Protein AF-A0A838G8C3-F1 (afdb_monomer_lite)

pLDDT: mean 80.47, std 13.61, range [34.75, 97.44]

Foldseek 3Di:
DKAALQDFDPAADDDDPDPQFDWDDDPPDTHTDDDPPDDGDGDQPLPDDDDDDDDPVVCVPPPDLCVLVPDPVSVVVNLVVVCVVCVVVVNNVVPPRMDDFDDPPPDDRVCCCNVPVSVPPDPPSHDDPVVVVPD

Radius of gyration: 17.37 Å; chains: 1; bounding box: 41×40×46 Å

Structure (mmCIF, N/CA/C/O backbone):
data_AF-A0A838G8C3-F1
#
_entry.id   AF-A0A838G8C3-F1
#
loop_
_atom_site.group_PDB
_atom_site.id
_atom_site.type_symbol
_atom_site.label_atom_id
_atom_site.label_alt_id
_atom_site.label_comp_id
_atom_site.label_asym_id
_atom_site.label_entity_id
_atom_site.label_seq_id
_atom_site.pdbx_PDB_ins_code
_atom_site.Cartn_x
_atom_site.Cartn_y
_atom_site.Cartn_z
_atom_site.occupancy
_atom_site.B_iso_or_equiv
_atom_site.auth_seq_id
_atom_site.auth_comp_id
_atom_site.auth_asym_id
_atom_site.auth_atom_id
_atom_site.pdbx_PDB_model_num
ATOM 1 N N . ALA A 1 1 ? -3.137 -1.177 12.986 1.00 92.06 1 ALA A N 1
ATOM 2 C CA . ALA A 1 1 ? -2.190 -1.181 11.851 1.00 92.06 1 ALA A CA 1
ATOM 3 C C . ALA A 1 1 ? -2.325 0.130 11.094 1.00 92.06 1 ALA A C 1
ATOM 5 O O . ALA A 1 1 ? -3.296 0.848 11.321 1.00 92.06 1 ALA A O 1
ATOM 6 N N . HIS A 1 2 ? -1.396 0.421 10.190 1.00 93.50 2 HIS A N 1
ATOM 7 C CA . HIS A 1 2 ? -1.437 1.617 9.354 1.00 93.50 2 HIS A CA 1
ATOM 8 C C . HIS A 1 2 ? -1.410 1.201 7.889 1.00 93.50 2 HIS A C 1
ATOM 10 O O . HIS A 1 2 ? -0.613 0.350 7.503 1.00 93.50 2 HIS A O 1
ATOM 16 N N . LEU A 1 3 ? -2.323 1.763 7.104 1.00 92.31 3 LEU A N 1
ATOM 17 C CA . LEU A 1 3 ? -2.463 1.523 5.676 1.00 92.31 3 LEU A CA 1
ATOM 18 C C . LEU A 1 3 ? -1.966 2.758 4.927 1.00 92.31 3 LEU A C 1
ATOM 20 O O . LEU A 1 3 ? -2.509 3.846 5.119 1.00 92.31 3 LEU A O 1
ATOM 24 N N . ASP A 1 4 ? -0.949 2.581 4.088 1.00 91.00 4 ASP A N 1
ATOM 25 C CA . ASP A 1 4 ? -0.444 3.628 3.203 1.00 91.00 4 ASP A CA 1
ATOM 26 C C . ASP A 1 4 ? -1.120 3.536 1.831 1.00 91.00 4 ASP A C 1
ATOM 28 O O . ASP A 1 4 ? -1.004 2.521 1.145 1.00 91.00 4 ASP A O 1
ATOM 32 N N . LEU A 1 5 ? -1.821 4.599 1.433 1.00 89.31 5 LEU A N 1
ATOM 33 C CA . LEU A 1 5 ? -2.420 4.752 0.102 1.00 89.31 5 LEU A CA 1
ATOM 34 C C . LEU A 1 5 ? -1.644 5.736 -0.790 1.00 89.31 5 LEU A C 1
ATOM 36 O O . LEU A 1 5 ? -2.062 6.013 -1.911 1.00 89.31 5 LEU A O 1
ATOM 40 N N . GLY A 1 6 ? -0.514 6.261 -0.311 1.00 84.31 6 GLY A N 1
ATOM 41 C CA . GLY A 1 6 ? 0.353 7.196 -1.032 1.00 84.31 6 GLY A CA 1
ATOM 42 C C . GLY A 1 6 ? 1.298 6.535 -2.041 1.00 84.31 6 GLY A C 1
ATOM 43 O O . GLY A 1 6 ? 2.015 7.235 -2.759 1.00 84.31 6 GLY A O 1
ATOM 44 N N . LEU A 1 7 ? 1.316 5.200 -2.112 1.00 79.25 7 LEU A N 1
ATOM 45 C CA . LEU A 1 7 ? 2.030 4.434 -3.132 1.00 79.25 7 LEU A CA 1
ATOM 46 C C . LEU A 1 7 ? 1.045 3.616 -3.958 1.00 79.25 7 LEU A C 1
ATOM 48 O O . LEU A 1 7 ? 0.259 2.835 -3.427 1.00 79.25 7 LEU A O 1
ATOM 52 N N . HIS A 1 8 ? 1.144 3.748 -5.275 1.00 72.94 8 HIS A N 1
ATOM 53 C CA . HIS A 1 8 ? 0.537 2.809 -6.204 1.00 72.94 8 HIS A CA 1
ATOM 54 C C . HIS A 1 8 ? 1.557 1.724 -6.553 1.00 72.94 8 HIS A C 1
ATOM 56 O O . HIS A 1 8 ? 2.743 2.011 -6.753 1.00 72.94 8 HIS A O 1
ATOM 62 N N . ASN A 1 9 ? 1.106 0.470 -6.637 1.00 67.69 9 ASN A N 1
ATOM 63 C CA . ASN A 1 9 ? 1.964 -0.572 -7.173 1.00 67.69 9 ASN A CA 1
ATOM 64 C C . ASN A 1 9 ? 2.167 -0.322 -8.675 1.00 67.69 9 ASN A C 1
ATOM 66 O O . ASN A 1 9 ? 1.200 -0.181 -9.422 1.00 67.69 9 ASN A O 1
ATOM 70 N N . VAL A 1 10 ? 3.426 -0.241 -9.095 1.00 67.50 10 VAL A N 1
ATOM 71 C CA . VAL A 1 10 ? 3.835 -0.093 -10.502 1.00 67.50 10 VAL A CA 1
ATOM 72 C C . VAL A 1 10 ? 4.278 -1.421 -11.111 1.00 67.50 10 VAL A C 1
ATOM 74 O O . VAL A 1 10 ? 4.669 -1.468 -12.277 1.00 67.50 10 VAL A O 1
ATOM 77 N N . GLU A 1 11 ? 4.281 -2.494 -10.319 1.00 67.12 11 GLU A N 1
ATOM 78 C CA . GLU A 1 11 ? 4.664 -3.810 -10.800 1.00 67.12 11 GLU A CA 1
ATOM 79 C C . GLU A 1 11 ? 3.588 -4.389 -11.711 1.00 67.12 11 GLU A C 1
ATOM 81 O O . GLU A 1 11 ? 2.386 -4.305 -11.448 1.00 67.12 11 GLU A O 1
ATOM 86 N N . HIS A 1 12 ? 4.053 -4.992 -12.801 1.00 71.19 12 HIS A N 1
ATOM 87 C CA . HIS A 1 12 ? 3.187 -5.669 -13.747 1.00 71.19 12 HIS A CA 1
ATOM 88 C C . HIS A 1 12 ? 2.504 -6.849 -13.064 1.00 71.19 12 HIS A C 1
ATOM 90 O O . HIS A 1 12 ? 3.155 -7.669 -12.412 1.00 71.19 12 HIS A O 1
ATOM 96 N N . TYR A 1 13 ? 1.203 -6.983 -13.295 1.00 73.12 13 TYR A N 1
ATOM 97 C CA . TYR A 1 13 ? 0.446 -8.105 -12.773 1.00 73.12 13 TYR A CA 1
ATOM 98 C C . TYR A 1 13 ? 0.203 -9.159 -13.838 1.00 73.12 13 TYR A C 1
ATOM 100 O O . TYR A 1 13 ? -0.435 -8.909 -14.859 1.00 73.12 13 TYR A O 1
ATOM 108 N N . GLY A 1 14 ? 0.665 -10.371 -13.533 1.00 77.25 14 GLY A N 1
ATOM 109 C CA . GLY A 1 14 ? 0.532 -11.518 -14.415 1.00 77.25 14 GLY A CA 1
ATOM 110 C C . GLY A 1 14 ? 1.457 -11.428 -15.628 1.00 77.25 14 GLY A C 1
ATOM 111 O O . GLY A 1 14 ? 1.670 -10.381 -16.235 1.00 77.25 14 GLY A O 1
ATOM 112 N N . HIS A 1 15 ? 2.022 -12.566 -16.000 1.00 82.19 15 HIS A N 1
ATOM 113 C CA . HIS A 1 15 ? 2.766 -12.703 -17.238 1.00 82.19 15 HIS A CA 1
ATOM 114 C C . HIS A 1 15 ? 2.683 -14.140 -17.727 1.00 82.19 15 HIS A C 1
ATOM 116 O O . HIS A 1 15 ? 2.429 -15.064 -16.952 1.00 82.19 15 HIS A O 1
ATOM 122 N N . ALA A 1 16 ? 2.893 -14.336 -19.025 1.00 82.62 16 ALA A N 1
ATOM 123 C CA . ALA A 1 16 ? 2.996 -15.680 -19.558 1.00 82.62 16 ALA A CA 1
ATOM 124 C C . ALA A 1 16 ? 4.285 -16.337 -19.039 1.00 82.62 16 ALA A C 1
ATOM 126 O O . ALA A 1 16 ? 5.339 -15.698 -18.959 1.00 82.62 16 ALA A O 1
ATOM 127 N N . VAL A 1 17 ? 4.211 -17.624 -18.704 1.00 85.06 17 VAL A N 1
ATOM 128 C CA . VAL A 1 17 ? 5.389 -18.434 -18.370 1.00 85.06 17 VAL A CA 1
ATOM 129 C C . VAL A 1 17 ? 6.004 -18.922 -19.684 1.00 85.06 17 VAL A C 1
ATOM 131 O O . VAL A 1 17 ? 5.792 -20.058 -20.102 1.00 85.06 17 VAL A O 1
ATOM 134 N N . LEU A 1 18 ? 6.691 -18.018 -20.386 1.00 86.19 18 LEU A N 1
ATOM 135 C CA . LEU A 1 18 ? 7.335 -18.262 -21.680 1.00 86.19 18 LEU A CA 1
ATOM 136 C C . LEU A 1 18 ? 8.802 -17.801 -21.647 1.00 86.19 18 LEU A C 1
ATOM 138 O O . LEU A 1 18 ? 9.117 -16.891 -20.883 1.00 86.19 18 LEU A O 1
ATOM 142 N N . PRO A 1 19 ? 9.691 -18.363 -22.490 1.00 86.75 19 PRO A N 1
ATOM 143 C CA . PRO A 1 19 ? 11.126 -18.050 -22.468 1.00 86.75 19 PRO A CA 1
ATOM 144 C C . PRO A 1 19 ? 11.477 -16.567 -22.646 1.00 86.75 19 PRO A C 1
ATOM 146 O O . PRO A 1 19 ? 12.488 -16.110 -22.120 1.00 86.75 19 PRO A O 1
ATOM 149 N N . ASP A 1 20 ? 10.640 -15.813 -23.359 1.00 87.06 20 ASP A N 1
ATOM 150 C CA . ASP A 1 20 ? 10.880 -14.390 -23.623 1.00 87.06 20 ASP A CA 1
ATOM 151 C C . ASP A 1 20 ? 10.524 -13.482 -22.427 1.00 87.06 20 ASP A C 1
ATOM 153 O O . ASP A 1 20 ? 10.826 -12.287 -22.445 1.00 87.06 20 ASP A O 1
ATOM 157 N N . TYR A 1 21 ? 9.904 -14.038 -21.379 1.00 88.50 21 TYR A N 1
ATOM 158 C CA . TYR A 1 21 ? 9.645 -13.366 -20.108 1.00 88.50 21 TYR A CA 1
ATOM 159 C C . TYR A 1 21 ? 10.703 -13.814 -19.104 1.00 88.50 21 TYR A C 1
ATOM 161 O O . TYR A 1 21 ? 10.698 -14.955 -18.642 1.00 88.50 21 TYR A O 1
ATOM 169 N N . ALA A 1 22 ? 11.618 -12.914 -18.758 1.00 85.56 22 ALA A N 1
ATOM 170 C CA . ALA A 1 22 ? 12.744 -13.237 -17.890 1.00 85.56 22 ALA A CA 1
ATOM 171 C C . ALA A 1 22 ? 12.848 -12.247 -16.735 1.00 85.56 22 ALA A C 1
ATOM 173 O O . ALA A 1 22 ? 12.780 -11.035 -16.940 1.00 85.56 22 ALA A O 1
ATOM 174 N N . TYR A 1 23 ? 13.075 -12.754 -15.526 1.00 84.75 23 TYR A N 1
ATOM 175 C CA . TYR A 1 23 ? 13.468 -11.905 -14.410 1.00 84.75 23 TYR A CA 1
ATOM 176 C C . TYR A 1 23 ? 14.916 -11.458 -14.593 1.00 84.75 23 TYR A C 1
ATOM 178 O O . TYR A 1 23 ? 15.820 -12.268 -14.798 1.00 84.75 23 TYR A O 1
ATOM 186 N N . VAL A 1 24 ? 15.131 -10.150 -14.525 1.00 83.06 24 VAL A N 1
ATOM 187 C CA . VAL A 1 24 ? 16.448 -9.527 -14.550 1.00 83.06 24 VAL A CA 1
ATOM 188 C C . VAL A 1 24 ? 16.726 -8.903 -13.190 1.00 83.06 24 VAL A C 1
ATOM 190 O O . VAL A 1 24 ? 15.921 -8.141 -12.655 1.00 83.06 24 VAL A O 1
ATOM 193 N N . LYS A 1 25 ? 17.889 -9.219 -12.621 1.00 80.00 25 LYS A N 1
ATOM 194 C CA . LYS A 1 25 ? 18.406 -8.546 -11.428 1.00 80.00 25 LYS A CA 1
ATOM 195 C C . LYS A 1 25 ? 18.959 -7.183 -11.845 1.00 80.00 25 LYS A C 1
ATOM 197 O O . LYS A 1 25 ? 19.931 -7.110 -12.593 1.00 80.00 25 LYS A O 1
ATOM 202 N N . ALA A 1 26 ? 18.344 -6.107 -11.371 1.00 67.62 26 ALA A N 1
ATOM 203 C CA . ALA A 1 26 ? 18.936 -4.775 -11.381 1.00 67.62 26 ALA A CA 1
ATOM 204 C C . ALA A 1 26 ? 19.647 -4.513 -10.043 1.00 67.62 26 ALA A C 1
ATOM 206 O O . ALA A 1 26 ? 19.464 -5.256 -9.081 1.00 67.62 26 ALA A O 1
ATOM 207 N N . PHE A 1 27 ? 20.428 -3.430 -9.965 1.00 64.31 27 PHE A N 1
ATOM 208 C CA . PHE A 1 27 ? 21.202 -3.068 -8.766 1.00 64.31 27 PHE A CA 1
ATOM 209 C C . PHE A 1 27 ? 20.382 -3.002 -7.468 1.00 64.31 27 PHE A C 1
ATOM 211 O O . PHE A 1 27 ? 20.930 -3.225 -6.396 1.00 64.31 27 PHE A O 1
ATOM 218 N N . GLU A 1 28 ? 19.084 -2.702 -7.552 1.00 61.97 28 GLU A N 1
ATOM 219 C CA . GLU A 1 28 ? 18.244 -2.468 -6.373 1.00 61.97 28 GLU A CA 1
ATOM 220 C C . GLU A 1 28 ? 17.069 -3.446 -6.231 1.00 61.97 28 GLU A C 1
ATOM 222 O O . GLU A 1 28 ? 16.510 -3.503 -5.136 1.00 61.97 28 GLU A O 1
ATOM 227 N N . TRP A 1 29 ? 16.691 -4.166 -7.303 1.00 69.06 29 TRP A N 1
ATOM 228 C CA . TRP A 1 29 ? 15.453 -4.960 -7.407 1.00 69.06 29 TRP A CA 1
ATOM 229 C C . TRP A 1 29 ? 15.505 -5.991 -8.545 1.00 69.06 29 TRP A C 1
ATOM 231 O O . TRP A 1 29 ? 16.231 -5.810 -9.525 1.00 69.06 29 TRP A O 1
ATOM 241 N N . GLU A 1 30 ? 14.686 -7.039 -8.455 1.00 77.06 30 GLU A N 1
ATOM 242 C CA . GLU A 1 30 ? 14.330 -7.867 -9.612 1.00 77.06 30 GLU A CA 1
ATOM 243 C C . GLU A 1 30 ? 13.212 -7.215 -10.404 1.00 77.06 30 GLU A C 1
ATOM 245 O O . GLU A 1 30 ? 12.231 -6.751 -9.836 1.00 77.06 30 GLU A O 1
ATOM 250 N N . PHE A 1 31 ? 13.345 -7.223 -11.723 1.00 76.69 31 PHE A N 1
ATOM 251 C CA . PHE A 1 31 ? 12.285 -6.797 -12.620 1.00 76.69 31 PHE A CA 1
ATOM 252 C C . PHE A 1 31 ? 11.966 -7.914 -13.585 1.00 76.69 31 PHE A C 1
ATOM 254 O O . PHE A 1 31 ? 12.861 -8.576 -14.108 1.00 76.69 31 PHE A O 1
ATOM 261 N N . LEU A 1 32 ? 10.688 -8.083 -13.878 1.00 79.88 32 LEU A N 1
ATOM 262 C CA . LEU A 1 32 ? 10.284 -8.899 -15.000 1.00 79.88 32 LEU A CA 1
ATOM 263 C C . LEU A 1 32 ? 10.512 -8.117 -16.299 1.00 79.88 32 LEU A C 1
ATOM 265 O O . LEU A 1 32 ? 9.946 -7.043 -16.504 1.00 79.88 32 LEU A O 1
ATOM 269 N N . ARG A 1 33 ? 11.347 -8.652 -17.188 1.00 82.75 33 ARG A N 1
ATOM 270 C CA . ARG A 1 33 ? 11.537 -8.128 -18.539 1.00 82.75 33 ARG A CA 1
ATOM 271 C C . ARG A 1 33 ? 10.435 -8.668 -19.443 1.00 82.75 33 ARG A C 1
ATOM 273 O O . ARG A 1 33 ? 10.314 -9.878 -19.619 1.00 82.75 33 ARG A O 1
ATOM 280 N N . PHE A 1 34 ? 9.691 -7.753 -20.055 1.00 85.31 34 PHE A N 1
ATOM 281 C CA . PHE A 1 34 ? 8.676 -8.070 -21.053 1.00 85.31 34 PHE A CA 1
ATOM 282 C C . PHE A 1 34 ? 9.269 -8.053 -22.471 1.00 85.31 34 PHE A C 1
ATOM 284 O O . PHE A 1 34 ? 10.151 -7.230 -22.756 1.00 85.31 34 PHE A O 1
ATOM 291 N N . PRO A 1 35 ? 8.777 -8.914 -23.379 1.00 86.69 35 PRO A N 1
ATOM 292 C CA . PRO A 1 35 ? 9.039 -8.780 -24.805 1.00 86.69 35 PRO A CA 1
ATOM 293 C C . PRO A 1 35 ? 8.550 -7.425 -25.331 1.00 86.69 35 PRO A C 1
ATOM 295 O O . PRO A 1 35 ? 7.590 -6.842 -24.819 1.00 86.69 35 PRO A O 1
ATOM 298 N N . ALA A 1 36 ? 9.194 -6.926 -26.385 1.00 85.50 36 ALA A N 1
ATOM 299 C CA . ALA A 1 36 ? 8.764 -5.689 -27.026 1.00 85.50 36 ALA A CA 1
ATOM 300 C C . ALA A 1 36 ? 7.338 -5.829 -27.590 1.00 85.50 36 ALA A C 1
ATOM 302 O O . ALA A 1 36 ? 6.987 -6.857 -28.163 1.00 85.50 36 ALA A O 1
ATOM 303 N N . GLY A 1 37 ? 6.526 -4.780 -27.444 1.00 85.44 37 GLY A N 1
ATOM 304 C CA . GLY A 1 37 ? 5.154 -4.743 -27.964 1.00 85.44 37 GLY A CA 1
ATOM 305 C C . GLY A 1 37 ? 4.104 -5.424 -27.082 1.00 85.44 37 GLY A C 1
ATOM 306 O O . GLY A 1 37 ? 2.928 -5.406 -27.438 1.00 85.44 37 GLY A O 1
ATOM 307 N N . VAL A 1 38 ? 4.487 -5.985 -25.930 1.00 85.94 38 VAL A N 1
ATOM 308 C CA . VAL A 1 38 ? 3.522 -6.509 -24.955 1.00 85.94 38 VAL A CA 1
ATOM 309 C C . VAL A 1 38 ? 2.944 -5.352 -24.128 1.00 85.94 38 VAL A C 1
ATOM 311 O O . VAL A 1 38 ? 3.715 -4.574 -23.560 1.00 85.94 38 VAL A O 1
ATOM 314 N N . PRO A 1 39 ? 1.609 -5.217 -24.038 1.00 80.25 39 PRO A N 1
ATOM 315 C CA . PRO A 1 39 ? 0.986 -4.204 -23.195 1.00 80.25 39 PRO A CA 1
ATOM 316 C C . PRO A 1 39 ? 1.238 -4.482 -21.708 1.00 80.25 39 PRO A C 1
ATOM 318 O O . PRO A 1 39 ? 1.231 -5.630 -21.263 1.00 80.25 39 PRO A O 1
ATOM 321 N N . ASN A 1 40 ? 1.437 -3.410 -20.940 1.00 76.00 40 ASN A N 1
ATOM 322 C CA . ASN A 1 40 ? 1.461 -3.473 -19.484 1.00 76.00 40 ASN A CA 1
ATOM 323 C C . ASN A 1 40 ? 0.023 -3.428 -18.942 1.00 76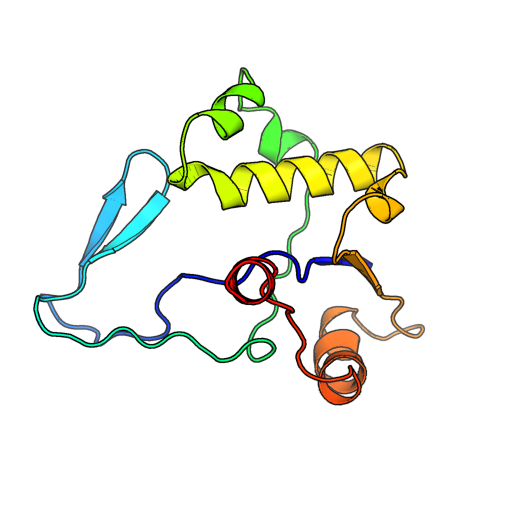.00 40 ASN A C 1
ATOM 325 O O . ASN A 1 40 ? -0.769 -2.587 -19.370 1.00 76.00 40 ASN A O 1
ATOM 329 N N . TYR A 1 41 ? -0.284 -4.303 -17.986 1.00 77.12 41 TYR A N 1
ATOM 330 C CA . TYR A 1 41 ? -1.520 -4.274 -17.218 1.00 77.12 41 TYR A CA 1
ATOM 331 C C . TYR A 1 41 ? -1.195 -4.072 -15.739 1.00 77.12 41 TYR A C 1
ATOM 333 O O . TYR A 1 41 ? -0.599 -4.934 -15.089 1.00 77.12 41 TYR A O 1
ATOM 341 N N . ASN A 1 42 ? -1.647 -2.940 -15.208 1.00 74.50 42 ASN A N 1
ATOM 342 C CA . ASN A 1 42 ? -1.649 -2.681 -13.777 1.00 74.50 42 ASN A CA 1
ATOM 343 C C . ASN A 1 42 ? -3.012 -3.086 -13.213 1.00 74.50 42 ASN A C 1
ATOM 345 O O . ASN A 1 42 ? -4.047 -2.836 -13.839 1.00 74.50 42 ASN A O 1
ATOM 349 N N . LEU A 1 43 ? -3.030 -3.695 -12.027 1.00 76.38 43 LEU A N 1
ATOM 350 C CA . LEU A 1 43 ? -4.296 -3.924 -11.341 1.00 76.38 43 LEU A CA 1
ATOM 351 C C . LEU A 1 43 ? -4.891 -2.592 -10.868 1.00 76.38 43 LEU A C 1
ATOM 353 O O . LEU A 1 43 ? -4.148 -1.707 -10.434 1.00 76.38 43 LEU A O 1
ATOM 357 N N . PRO A 1 44 ? -6.228 -2.453 -10.896 1.00 78.00 44 PRO A N 1
ATOM 358 C CA . PRO A 1 44 ? -6.889 -1.329 -10.256 1.00 78.00 44 PRO A CA 1
ATOM 359 C C . PRO A 1 44 ? -6.507 -1.215 -8.767 1.00 78.00 44 PRO A C 1
ATOM 361 O O . PRO A 1 44 ? -6.333 -2.239 -8.094 1.00 78.00 44 PRO A O 1
ATOM 364 N N .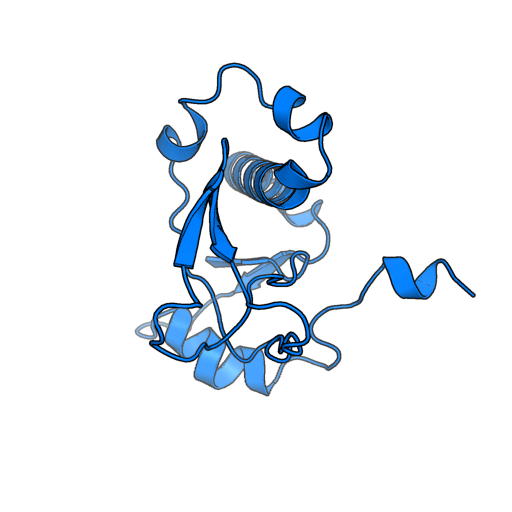 PRO A 1 45 ? -6.432 0.009 -8.212 1.00 79.00 45 PRO A N 1
ATOM 365 C CA . PRO A 1 45 ? -6.217 0.204 -6.783 1.00 79.00 45 PRO A CA 1
ATOM 366 C C . PRO A 1 45 ? -7.251 -0.546 -5.934 1.00 79.00 45 PRO A C 1
ATOM 368 O O . PRO A 1 45 ? -8.443 -0.558 -6.247 1.00 79.00 45 PRO A O 1
ATOM 371 N N . GLY A 1 46 ? -6.796 -1.152 -4.835 1.00 80.12 46 GLY A N 1
ATOM 372 C CA . GLY A 1 46 ? -7.653 -1.888 -3.900 1.00 80.12 46 GLY A CA 1
ATOM 373 C C . GLY A 1 46 ? -7.928 -3.351 -4.265 1.00 80.12 46 GLY A C 1
ATOM 374 O O . GLY A 1 46 ? -8.694 -3.994 -3.555 1.00 80.12 46 GLY A O 1
ATOM 375 N N . VAL A 1 47 ? -7.314 -3.890 -5.328 1.00 81.44 47 VAL A N 1
ATOM 376 C CA . VAL A 1 47 ? -7.388 -5.331 -5.662 1.00 81.44 47 VAL A CA 1
ATOM 377 C C . VAL A 1 47 ? -6.399 -6.169 -4.841 1.00 81.44 47 VAL A C 1
ATOM 379 O O . VAL A 1 47 ? -6.656 -7.338 -4.571 1.00 81.44 47 VAL A O 1
ATOM 382 N N . CYS A 1 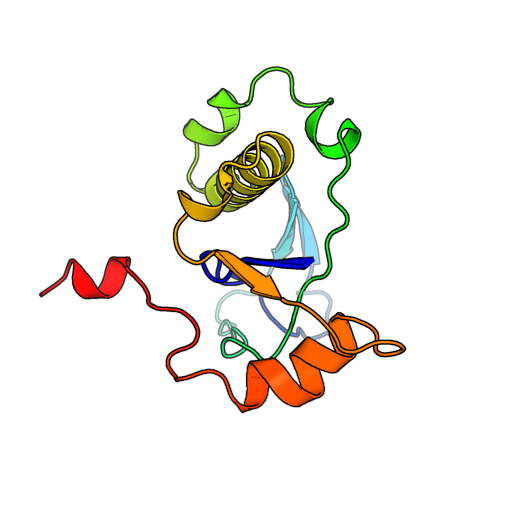48 ? -5.280 -5.578 -4.420 1.00 80.94 48 CYS A N 1
ATOM 383 C CA . CYS A 1 48 ? -4.253 -6.231 -3.614 1.00 80.94 48 CYS A CA 1
ATOM 384 C C . CYS A 1 48 ? -3.861 -5.331 -2.439 1.00 80.94 48 CYS A C 1
ATOM 386 O O . CYS A 1 48 ? -3.801 -4.110 -2.586 1.00 80.94 48 CYS A O 1
ATOM 388 N N . VAL A 1 49 ? -3.564 -5.947 -1.295 1.00 83.88 49 VAL A N 1
ATOM 389 C CA . VAL A 1 49 ? -2.964 -5.288 -0.131 1.00 83.88 49 VAL A CA 1
ATOM 390 C C . VAL A 1 49 ? -1.651 -5.987 0.165 1.00 83.88 49 VAL A C 1
ATOM 392 O O . VAL A 1 49 ? -1.600 -7.214 0.229 1.00 83.88 49 VAL A O 1
ATOM 395 N N . GLU A 1 50 ? -0.594 -5.207 0.336 1.00 85.81 50 GLU A N 1
ATOM 396 C CA . GLU A 1 50 ? 0.696 -5.705 0.791 1.00 85.81 50 GLU A CA 1
ATOM 397 C C . GLU A 1 50 ? 0.772 -5.570 2.311 1.00 85.81 50 GLU A C 1
ATOM 399 O O . GLU A 1 50 ? 0.483 -4.510 2.869 1.00 85.81 50 GLU A O 1
ATOM 404 N N . VAL A 1 51 ? 1.138 -6.656 2.988 1.00 86.75 51 VAL A N 1
ATOM 405 C CA . VAL A 1 51 ? 1.352 -6.653 4.434 1.00 86.75 51 VAL A CA 1
ATOM 406 C C . VAL A 1 51 ? 2.841 -6.628 4.677 1.00 86.75 51 VAL A C 1
ATOM 408 O O . VAL A 1 51 ? 3.553 -7.547 4.277 1.00 86.75 51 VAL A O 1
ATOM 411 N N . LYS A 1 52 ? 3.291 -5.588 5.370 1.00 83.94 52 LYS A N 1
ATOM 412 C CA . LYS A 1 52 ? 4.691 -5.417 5.715 1.00 83.94 52 LYS A CA 1
ATOM 413 C C . LYS A 1 52 ? 4.838 -5.286 7.221 1.00 83.94 52 LYS A C 1
ATOM 415 O O . LYS A 1 52 ? 4.193 -4.441 7.841 1.00 83.94 52 LYS A O 1
ATOM 420 N N . HIS A 1 53 ? 5.666 -6.147 7.799 1.00 80.88 53 HIS A N 1
ATOM 421 C CA . HIS A 1 53 ? 6.149 -5.970 9.159 1.00 80.88 53 HIS A CA 1
ATOM 422 C C . HIS A 1 53 ? 7.476 -5.226 9.061 1.00 80.88 53 HIS A C 1
ATOM 424 O O . HIS A 1 53 ? 8.460 -5.798 8.608 1.00 80.88 53 HIS A O 1
ATOM 430 N N . LEU A 1 54 ? 7.457 -3.939 9.397 1.00 72.12 54 LEU A N 1
ATOM 431 C CA . LEU A 1 54 ? 8.641 -3.090 9.369 1.00 72.12 54 LEU A CA 1
ATOM 432 C C . LEU A 1 54 ? 9.311 -3.158 10.743 1.00 72.12 54 LEU A C 1
ATOM 434 O O . LEU A 1 54 ? 8.755 -2.633 11.709 1.00 72.12 54 LEU A O 1
ATOM 438 N N . ASP A 1 55 ? 10.477 -3.790 10.821 1.00 68.88 55 ASP A N 1
ATOM 439 C CA . ASP A 1 55 ? 11.337 -3.767 12.008 1.00 68.88 55 ASP A CA 1
ATOM 440 C C . ASP A 1 55 ? 12.618 -2.960 11.720 1.00 68.88 55 ASP A C 1
ATOM 442 O O . ASP A 1 55 ? 12.892 -2.579 10.579 1.00 68.88 55 ASP A O 1
ATOM 446 N N . GLU A 1 56 ? 13.378 -2.625 12.762 1.00 58.50 56 GLU A N 1
ATOM 447 C CA . GLU A 1 56 ? 14.536 -1.724 12.675 1.00 58.50 56 GLU A CA 1
ATOM 448 C C . GLU A 1 56 ? 15.661 -2.262 11.769 1.00 58.50 56 GLU A C 1
ATOM 450 O O . GLU A 1 56 ? 16.393 -1.483 11.150 1.00 58.50 56 GLU A O 1
ATOM 455 N N . ASP A 1 57 ? 15.776 -3.584 11.622 1.00 69.62 57 ASP A N 1
ATOM 456 C CA . ASP A 1 57 ? 16.823 -4.226 10.826 1.00 69.62 57 ASP A CA 1
ATOM 457 C C . ASP A 1 57 ? 16.654 -4.039 9.309 1.00 69.62 57 ASP A C 1
ATOM 459 O O . ASP A 1 57 ? 17.651 -3.973 8.584 1.00 69.62 57 ASP A O 1
ATOM 463 N N . GLU A 1 58 ? 15.422 -3.853 8.825 1.00 70.00 58 GLU A N 1
ATOM 464 C CA . GLU A 1 58 ? 15.131 -3.710 7.396 1.00 70.00 58 GLU A CA 1
ATOM 465 C C . GLU A 1 58 ? 15.848 -2.496 6.778 1.00 70.00 58 GLU A C 1
ATOM 467 O O . GLU A 1 58 ? 16.296 -2.530 5.625 1.00 70.00 58 GLU A O 1
ATOM 472 N N . PHE A 1 59 ? 16.026 -1.433 7.567 1.00 69.75 59 PHE A N 1
ATOM 473 C CA . PHE A 1 59 ? 16.754 -0.235 7.152 1.00 69.75 59 PHE A CA 1
ATOM 474 C C . PHE A 1 59 ? 18.176 -0.149 7.718 1.00 69.75 59 PHE A C 1
ATOM 476 O O . PHE A 1 59 ? 18.967 0.650 7.215 1.00 69.75 59 PHE A O 1
ATOM 483 N N . ALA A 1 60 ? 18.543 -0.984 8.695 1.00 69.94 60 ALA A N 1
ATOM 484 C CA . ALA A 1 60 ? 19.848 -0.941 9.363 1.00 69.94 60 ALA A CA 1
ATOM 485 C C . ALA A 1 60 ? 21.041 -1.197 8.422 1.00 69.94 60 ALA A C 1
ATOM 487 O O . ALA A 1 60 ? 22.162 -0.770 8.699 1.00 69.94 60 ALA A O 1
ATOM 488 N N . HIS A 1 61 ? 20.818 -1.866 7.288 1.00 68.75 61 HIS A N 1
ATOM 489 C CA . HIS A 1 61 ? 21.857 -2.118 6.285 1.00 68.75 61 HIS A CA 1
ATOM 490 C C . HIS A 1 61 ? 22.119 -0.937 5.333 1.00 68.75 61 HIS A C 1
ATOM 492 O O . HIS A 1 61 ? 23.060 -0.993 4.539 1.00 68.75 61 HIS A O 1
ATOM 498 N N . TRP A 1 62 ? 21.327 0.137 5.401 1.00 66.38 62 TRP A N 1
ATOM 499 C CA . TRP A 1 62 ? 21.517 1.327 4.573 1.00 66.38 62 TRP A CA 1
ATOM 500 C C . TRP A 1 62 ? 22.366 2.359 5.313 1.00 66.38 62 TRP A C 1
ATOM 502 O O . TRP A 1 62 ? 21.968 2.895 6.340 1.00 66.38 62 TRP A O 1
ATOM 512 N N . THR A 1 63 ? 23.545 2.665 4.769 1.00 60.69 63 THR A N 1
ATOM 513 C CA . THR A 1 63 ? 24.502 3.596 5.392 1.00 60.69 63 THR A CA 1
ATOM 514 C C . THR A 1 63 ? 23.997 5.044 5.434 1.00 60.69 63 THR A C 1
ATOM 516 O O . THR A 1 63 ? 24.404 5.795 6.315 1.00 60.69 63 THR A O 1
ATOM 519 N N . ASP A 1 64 ? 23.124 5.447 4.501 1.00 73.25 64 ASP A N 1
ATOM 520 C CA . ASP A 1 64 ? 22.599 6.815 4.418 1.00 73.25 64 ASP A CA 1
ATOM 521 C C . ASP A 1 64 ? 21.195 6.869 3.766 1.00 73.25 64 ASP A C 1
ATOM 523 O O . ASP A 1 64 ? 21.068 6.631 2.560 1.00 73.25 64 ASP A O 1
ATOM 527 N N . PRO A 1 65 ? 20.131 7.226 4.512 1.00 69.12 65 PRO A N 1
ATOM 528 C CA . PRO A 1 65 ? 18.785 7.423 3.964 1.00 69.12 65 PRO A CA 1
ATOM 529 C C . PRO A 1 65 ? 18.684 8.544 2.919 1.00 69.12 65 PRO A C 1
ATOM 531 O O . PRO A 1 65 ? 17.764 8.537 2.094 1.00 69.12 65 PRO A O 1
ATOM 534 N N . SER A 1 66 ? 19.627 9.494 2.901 1.00 73.69 66 SER A N 1
ATOM 535 C CA . SER A 1 66 ? 19.702 10.532 1.867 1.00 73.69 66 SER A CA 1
ATOM 536 C C . SER A 1 66 ? 19.941 9.934 0.474 1.00 73.69 66 SER A C 1
ATOM 538 O O . SER A 1 66 ? 19.508 10.508 -0.528 1.00 73.69 66 SER A O 1
ATOM 540 N N . ALA A 1 67 ? 20.499 8.718 0.393 1.00 71.06 67 ALA A N 1
ATOM 541 C CA . ALA A 1 67 ? 20.639 7.977 -0.857 1.00 71.06 67 ALA A CA 1
ATOM 542 C C . ALA A 1 67 ? 19.283 7.752 -1.550 1.00 71.06 67 ALA A C 1
ATOM 544 O O . ALA A 1 67 ? 19.203 7.772 -2.781 1.00 71.06 67 ALA A O 1
ATOM 545 N N . PHE A 1 68 ? 18.182 7.640 -0.796 1.00 73.12 68 PHE A N 1
ATOM 546 C CA . PHE A 1 68 ? 16.844 7.527 -1.376 1.00 73.12 68 PHE A CA 1
ATOM 547 C C . PHE A 1 68 ? 16.362 8.817 -2.051 1.00 73.12 68 PHE A C 1
ATOM 549 O O . PHE A 1 68 ? 15.416 8.773 -2.836 1.00 73.12 68 PHE A O 1
ATOM 556 N N . ALA A 1 69 ? 16.971 9.974 -1.771 1.00 70.38 69 ALA A N 1
ATOM 557 C CA . ALA A 1 69 ? 16.619 11.254 -2.388 1.00 70.38 69 ALA A CA 1
ATOM 558 C C . ALA A 1 69 ? 17.104 11.372 -3.847 1.00 70.38 69 ALA A C 1
ATOM 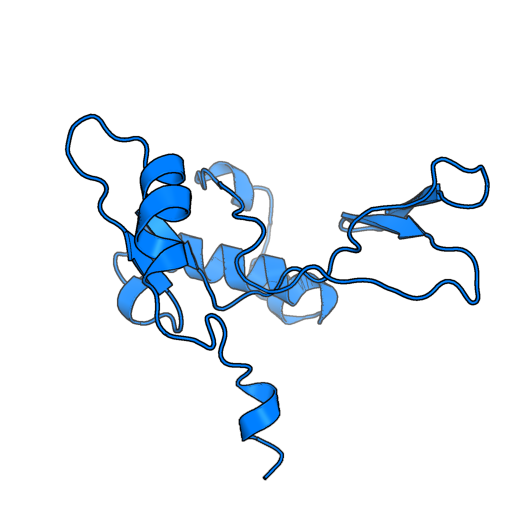560 O O . ALA A 1 69 ? 16.561 12.161 -4.620 1.00 70.38 69 ALA A O 1
ATOM 561 N N . THR A 1 70 ? 18.090 10.560 -4.230 1.00 69.44 70 THR A N 1
ATOM 562 C CA . THR A 1 70 ? 18.926 10.783 -5.421 1.00 69.44 70 THR A CA 1
ATOM 563 C C . THR A 1 70 ? 18.372 10.218 -6.733 1.00 69.44 70 THR A C 1
ATOM 565 O O . THR A 1 70 ? 18.820 10.620 -7.803 1.00 69.44 70 THR A O 1
ATOM 568 N N . SER A 1 71 ? 17.395 9.307 -6.683 1.00 71.12 71 SER A N 1
ATOM 569 C CA . SER A 1 71 ? 16.873 8.605 -7.862 1.00 71.12 71 SER A CA 1
ATOM 570 C C . SER A 1 71 ? 15.352 8.473 -7.813 1.00 71.12 71 SER A C 1
ATOM 572 O O . SER A 1 71 ? 14.764 8.240 -6.759 1.00 71.12 71 SER A O 1
ATOM 574 N N . SER A 1 72 ? 14.689 8.562 -8.968 1.00 69.38 72 SER A N 1
ATOM 575 C CA . SER A 1 72 ? 13.260 8.235 -9.075 1.00 69.38 72 SER A CA 1
ATOM 576 C C . SER A 1 72 ? 12.986 6.761 -8.749 1.00 69.38 72 SER A C 1
ATOM 578 O O . SER A 1 72 ? 11.924 6.431 -8.223 1.00 69.38 72 SER A O 1
ATOM 580 N N . ARG A 1 73 ? 13.969 5.877 -8.976 1.00 69.94 73 ARG A N 1
ATOM 581 C CA . ARG A 1 73 ? 13.885 4.431 -8.698 1.00 69.94 73 ARG A CA 1
ATOM 582 C C . ARG A 1 73 ? 13.803 4.118 -7.203 1.00 69.94 73 ARG A C 1
ATOM 584 O O . ARG A 1 73 ? 13.267 3.083 -6.821 1.00 69.94 73 ARG A O 1
ATOM 591 N N . THR A 1 74 ? 14.273 5.032 -6.355 1.00 77.44 74 THR A N 1
ATOM 592 C CA . THR A 1 74 ? 14.239 4.891 -4.897 1.00 77.44 74 THR A CA 1
ATOM 593 C C . THR A 1 74 ? 13.034 5.583 -4.255 1.00 77.44 74 THR A C 1
ATOM 595 O O . THR A 1 74 ? 12.919 5.567 -3.032 1.00 77.44 74 THR A O 1
ATOM 598 N N . ARG A 1 75 ? 12.077 6.120 -5.040 1.00 80.00 75 ARG A N 1
ATOM 599 C CA . ARG A 1 75 ? 10.840 6.763 -4.537 1.00 80.00 75 ARG A CA 1
ATOM 600 C C . ARG A 1 75 ? 10.073 5.868 -3.561 1.00 80.00 75 ARG A C 1
ATOM 602 O O . ARG A 1 75 ? 9.696 6.333 -2.489 1.00 80.00 75 ARG A O 1
ATOM 609 N N . ARG A 1 76 ? 9.881 4.590 -3.912 1.00 82.31 76 ARG A N 1
ATOM 610 C CA . ARG A 1 76 ? 9.191 3.613 -3.055 1.00 82.31 76 ARG A CA 1
ATOM 611 C C . ARG A 1 76 ? 9.920 3.433 -1.722 1.00 82.31 76 ARG A C 1
ATOM 613 O O . ARG A 1 76 ? 9.321 3.650 -0.678 1.00 82.31 76 ARG A O 1
ATOM 620 N N . LYS A 1 77 ? 11.230 3.158 -1.761 1.00 81.81 77 LYS A N 1
ATOM 621 C CA . LYS A 1 77 ? 12.068 3.024 -0.555 1.00 81.81 77 LYS A CA 1
ATOM 622 C C . LYS A 1 77 ? 12.050 4.288 0.308 1.00 81.81 77 LYS A C 1
ATOM 624 O O . LYS A 1 77 ? 11.922 4.194 1.520 1.00 81.81 77 LYS A O 1
ATOM 629 N N . ARG A 1 78 ? 12.110 5.474 -0.310 1.00 85.38 78 ARG A N 1
ATOM 630 C CA . ARG A 1 78 ? 12.013 6.766 0.388 1.00 85.38 78 ARG A CA 1
ATOM 631 C C . ARG A 1 78 ? 10.705 6.888 1.164 1.00 85.38 78 ARG A C 1
ATOM 633 O O . ARG A 1 78 ? 10.715 7.325 2.310 1.00 85.38 78 ARG A O 1
ATOM 640 N N . ARG A 1 79 ? 9.587 6.527 0.531 1.00 88.00 79 ARG A N 1
ATOM 641 C CA . ARG A 1 79 ? 8.264 6.593 1.150 1.00 88.00 79 ARG A CA 1
ATOM 642 C C . ARG A 1 79 ? 8.117 5.556 2.259 1.00 88.00 79 ARG A C 1
ATOM 644 O O . ARG A 1 79 ? 7.713 5.930 3.350 1.00 88.00 79 ARG A O 1
ATOM 651 N N . GLU A 1 80 ? 8.522 4.312 2.020 1.00 87.56 80 GLU A N 1
ATOM 652 C CA . GLU A 1 80 ? 8.533 3.265 3.049 1.00 87.56 80 GLU A CA 1
ATOM 653 C C . GLU A 1 80 ? 9.368 3.681 4.270 1.00 87.56 80 GLU A C 1
ATOM 655 O O . GLU A 1 80 ? 8.907 3.547 5.401 1.00 87.56 80 GLU A O 1
ATOM 660 N N . PHE A 1 81 ? 10.550 4.270 4.053 1.00 87.25 81 PHE A N 1
ATOM 661 C CA . PHE A 1 81 ? 11.390 4.790 5.132 1.00 87.25 81 PHE A CA 1
ATOM 662 C C . PHE A 1 81 ? 10.721 5.945 5.891 1.00 87.25 81 PHE A C 1
ATOM 664 O O . PHE A 1 81 ? 10.734 5.965 7.121 1.00 87.25 81 PHE A O 1
ATOM 671 N N . ALA A 1 82 ? 10.102 6.896 5.182 1.00 88.88 82 ALA A N 1
ATOM 672 C CA . ALA A 1 82 ? 9.377 8.002 5.808 1.00 88.88 82 ALA A CA 1
ATOM 673 C C . ALA A 1 82 ? 8.210 7.502 6.674 1.00 88.88 82 ALA A C 1
ATOM 675 O O . ALA A 1 82 ? 8.036 7.972 7.796 1.00 88.88 82 ALA A O 1
ATOM 676 N N . VAL A 1 83 ? 7.454 6.514 6.183 1.00 90.31 83 VAL A N 1
ATOM 677 C CA . VAL A 1 83 ? 6.368 5.871 6.934 1.00 90.31 83 VAL A CA 1
ATOM 678 C C . VAL A 1 83 ? 6.907 5.145 8.156 1.00 90.31 83 VAL A C 1
ATOM 680 O O . VAL A 1 83 ? 6.396 5.359 9.251 1.00 90.31 83 VAL A O 1
ATOM 683 N N . PHE A 1 84 ? 7.973 4.357 8.008 1.00 89.44 84 PHE A N 1
ATOM 684 C CA . PHE A 1 84 ? 8.614 3.678 9.131 1.00 89.44 84 PHE A CA 1
ATOM 685 C C . PHE A 1 84 ? 9.031 4.656 10.238 1.00 89.44 84 PHE A C 1
ATOM 687 O O . PHE A 1 84 ? 8.646 4.480 11.394 1.00 89.44 84 PHE A O 1
ATOM 694 N N . ARG A 1 85 ? 9.763 5.721 9.886 1.00 89.19 85 ARG A N 1
ATOM 695 C CA . ARG A 1 85 ? 10.192 6.751 10.844 1.00 89.19 85 ARG A CA 1
ATOM 696 C C . ARG A 1 85 ? 9.007 7.458 11.489 1.00 89.19 85 ARG A C 1
ATOM 698 O O . ARG A 1 85 ? 8.981 7.580 12.709 1.00 89.19 85 ARG A O 1
ATOM 705 N N . GLY A 1 86 ? 8.004 7.842 10.700 1.00 92.25 86 GLY A N 1
ATOM 706 C CA . GLY A 1 86 ? 6.800 8.488 11.219 1.00 92.25 86 GLY A CA 1
ATOM 707 C C . GLY A 1 86 ? 6.020 7.606 12.196 1.00 92.25 86 GLY A C 1
ATOM 708 O O . GLY A 1 86 ? 5.486 8.096 13.188 1.00 92.25 86 GLY A O 1
ATOM 709 N N . LEU A 1 87 ? 5.979 6.292 11.966 1.00 91.12 87 LEU A N 1
ATOM 710 C CA . LEU A 1 87 ? 5.364 5.345 12.896 1.00 91.12 87 LEU A CA 1
ATOM 711 C C . LEU A 1 87 ? 6.168 5.215 14.195 1.00 91.12 87 LEU A C 1
ATOM 713 O O . LEU A 1 87 ? 5.576 5.297 15.269 1.00 91.12 87 LEU A O 1
ATOM 717 N N . GLN A 1 88 ? 7.492 5.065 14.102 1.00 88.88 88 GLN A N 1
ATOM 718 C CA . GLN A 1 88 ? 8.396 4.963 15.258 1.00 88.88 88 GLN A CA 1
ATOM 719 C C . GLN A 1 88 ? 8.371 6.222 16.136 1.00 88.88 88 GLN A C 1
ATOM 721 O O . GLN A 1 88 ? 8.356 6.140 17.361 1.00 88.88 88 GLN A O 1
ATOM 726 N N . GLU A 1 89 ? 8.330 7.397 15.512 1.00 92.38 89 GLU A N 1
ATOM 727 C CA . GLU A 1 89 ? 8.324 8.694 16.197 1.00 92.38 89 GLU A CA 1
ATOM 728 C C . GLU A 1 89 ? 6.919 9.120 16.658 1.00 92.38 89 GLU A C 1
ATOM 730 O O . GLU A 1 89 ? 6.770 10.141 17.328 1.00 92.38 89 GLU A O 1
ATOM 735 N N . GLY A 1 90 ? 5.875 8.366 16.295 1.00 93.94 90 GLY A N 1
ATOM 736 C CA . GLY A 1 90 ? 4.481 8.722 16.570 1.00 93.94 90 GLY A CA 1
ATOM 737 C C . GLY A 1 90 ? 3.964 9.915 15.754 1.00 93.94 90 GLY A C 1
ATOM 738 O O . GLY A 1 90 ? 2.899 10.442 16.057 1.00 93.94 90 GLY A O 1
ATOM 739 N N . SER A 1 91 ? 4.687 10.332 14.714 1.00 94.81 91 SER A N 1
ATOM 740 C CA . SER A 1 91 ? 4.390 11.480 13.849 1.00 94.81 91 SER A CA 1
ATOM 741 C C . SER A 1 91 ? 3.690 11.102 12.535 1.00 94.81 91 SER A C 1
ATOM 743 O O . SER A 1 91 ? 3.535 11.943 11.650 1.00 94.81 91 SER A O 1
ATOM 745 N N . TRP A 1 92 ? 3.231 9.854 12.392 1.00 93.62 92 TRP A N 1
ATOM 746 C CA . TRP A 1 92 ? 2.607 9.327 11.169 1.00 93.62 92 TRP A CA 1
ATOM 747 C C . TRP A 1 92 ? 1.400 10.135 10.673 1.00 93.62 92 TRP A C 1
ATOM 749 O O . TRP A 1 92 ? 1.131 10.130 9.479 1.00 93.62 92 TRP A O 1
ATOM 759 N N . GLU A 1 93 ? 0.692 10.848 11.552 1.00 94.12 93 GLU A N 1
ATOM 760 C CA . GLU A 1 93 ? -0.446 11.708 11.188 1.00 94.12 93 GLU A CA 1
ATOM 761 C C . GLU A 1 93 ? -0.038 12.890 10.297 1.00 94.12 93 GLU A C 1
ATOM 763 O O . GLU A 1 93 ? -0.866 13.436 9.576 1.00 94.12 93 GLU A O 1
ATOM 768 N N . SER A 1 94 ? 1.243 13.273 10.325 1.00 91.94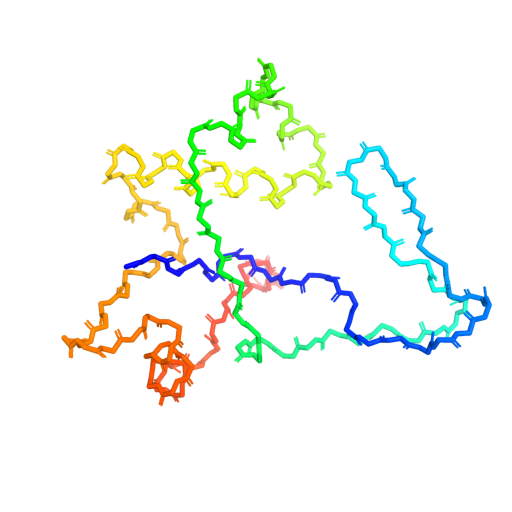 94 SER A N 1
ATOM 769 C CA . SER A 1 94 ? 1.803 14.295 9.434 1.00 91.94 94 SER A CA 1
ATOM 770 C C . SER A 1 94 ? 2.105 13.776 8.025 1.00 91.94 94 SER A C 1
ATOM 772 O O . SER A 1 94 ? 2.421 14.564 7.135 1.00 91.94 94 SER A O 1
ATOM 774 N N . LEU A 1 95 ? 2.032 12.458 7.814 1.00 91.12 95 LEU A N 1
ATOM 775 C CA . LEU A 1 95 ? 2.253 11.838 6.518 1.00 91.12 95 LEU A CA 1
ATOM 776 C C . LEU A 1 95 ? 0.926 11.732 5.768 1.00 91.12 95 LEU A C 1
ATOM 778 O O . LEU A 1 95 ? -0.018 11.089 6.225 1.00 91.12 95 LEU A O 1
ATOM 782 N N . ASP A 1 96 ? 0.891 12.293 4.563 1.00 89.50 96 ASP A N 1
ATOM 783 C CA . ASP A 1 96 ? -0.283 12.207 3.696 1.00 89.50 96 ASP A CA 1
ATOM 784 C C . ASP A 1 96 ? -0.669 10.756 3.407 1.00 89.50 96 ASP A C 1
ATOM 786 O O . ASP A 1 96 ? 0.199 9.899 3.269 1.00 89.50 96 ASP A O 1
ATOM 790 N N . SER A 1 97 ? -1.961 10.482 3.220 1.00 90.00 97 SER A N 1
ATOM 791 C CA . SER A 1 97 ? -2.480 9.175 2.769 1.00 90.00 97 SER A CA 1
ATOM 792 C C . SER A 1 97 ? -2.204 7.981 3.700 1.00 90.00 97 SER A C 1
ATOM 794 O O . SER A 1 97 ? -2.329 6.833 3.268 1.00 90.00 97 SER A O 1
ATOM 796 N N . ILE A 1 98 ? -1.853 8.224 4.969 1.00 92.12 98 ILE A N 1
ATOM 797 C CA . ILE A 1 98 ? -1.773 7.180 5.997 1.00 92.12 98 ILE A CA 1
ATOM 798 C C . ILE A 1 98 ? -3.097 7.077 6.749 1.00 92.12 98 ILE A C 1
ATOM 800 O O . ILE A 1 98 ? -3.595 8.045 7.320 1.00 92.12 98 ILE A O 1
ATOM 804 N N . HIS A 1 99 ? -3.645 5.866 6.802 1.00 91.81 99 HIS A N 1
ATOM 805 C CA . HIS A 1 99 ? -4.881 5.561 7.510 1.00 91.81 99 HIS A CA 1
ATOM 806 C C . HIS A 1 99 ? -4.614 4.589 8.653 1.00 91.81 99 HIS A C 1
ATOM 808 O O . HIS A 1 99 ? -4.116 3.482 8.445 1.00 91.81 99 HIS A O 1
ATOM 814 N N . ARG A 1 100 ? -4.995 4.967 9.875 1.00 94.69 100 ARG A N 1
ATOM 815 C CA . ARG A 1 100 ? -5.031 4.028 10.998 1.00 94.69 100 ARG A CA 1
ATOM 816 C C . ARG A 1 100 ? -6.212 3.077 10.821 1.00 94.69 100 ARG A C 1
ATOM 818 O O . ARG A 1 100 ? -7.353 3.512 10.689 1.00 94.69 100 ARG A O 1
ATOM 825 N N . ILE A 1 101 ? -5.923 1.782 10.852 1.00 94.75 101 ILE A N 1
ATOM 826 C CA . ILE A 1 101 ? -6.906 0.703 10.764 1.00 94.75 101 ILE A CA 1
ATOM 827 C C . ILE A 1 101 ? -6.926 -0.068 12.079 1.00 94.75 101 ILE A C 1
ATOM 829 O O . ILE A 1 101 ? -5.901 -0.606 12.521 1.00 94.75 101 ILE A O 1
ATOM 833 N N . GLU A 1 102 ? -8.112 -0.162 12.669 1.00 95.56 102 GLU A N 1
ATOM 834 C CA . GLU A 1 102 ? -8.382 -0.948 13.868 1.00 95.56 102 GLU A CA 1
ATOM 835 C C . GLU A 1 102 ? -9.359 -2.064 13.527 1.00 95.56 102 GLU A C 1
ATOM 837 O O . GLU A 1 102 ? -10.508 -1.815 13.173 1.00 95.56 102 GLU A O 1
ATOM 842 N N . ALA A 1 103 ? -8.882 -3.304 13.602 1.00 95.94 103 ALA A N 1
ATOM 843 C CA . ALA A 1 103 ? -9.732 -4.465 13.403 1.00 95.94 103 ALA A CA 1
ATOM 844 C C . ALA A 1 103 ? -10.519 -4.777 14.689 1.00 95.94 103 ALA A C 1
ATOM 846 O O . ALA A 1 103 ? -9.974 -4.612 15.786 1.00 95.94 103 ALA A O 1
ATOM 847 N N . PRO A 1 104 ? -11.771 -5.259 14.582 1.00 97.06 104 PRO A N 1
ATOM 848 C CA . PRO A 1 104 ? -12.525 -5.733 15.736 1.00 97.06 104 PRO A CA 1
ATOM 849 C C . PRO A 1 104 ? -11.794 -6.857 16.494 1.00 97.06 104 PRO A C 1
ATOM 851 O O . PRO A 1 104 ? -11.015 -7.600 15.888 1.00 97.06 104 PRO A O 1
ATOM 854 N N . PRO A 1 105 ? -12.071 -7.048 17.798 1.00 97.25 105 PRO A N 1
ATOM 855 C CA . PRO A 1 105 ? -11.489 -8.146 18.565 1.00 97.25 105 PRO A CA 1
ATOM 856 C C . PRO A 1 105 ? -11.711 -9.507 17.891 1.00 97.25 105 PRO A C 1
ATOM 858 O O . PRO A 1 105 ? -12.829 -9.842 17.506 1.00 97.25 105 PRO A O 1
ATOM 861 N N . GLY A 1 106 ? -10.640 -10.295 17.760 1.00 97.19 106 GLY A N 1
ATOM 862 C CA . GLY A 1 106 ? -10.677 -11.621 17.133 1.00 97.19 106 GLY A CA 1
ATOM 863 C C . GLY A 1 106 ? -10.648 -11.627 15.599 1.00 97.19 106 GLY A C 1
ATOM 864 O O . GLY A 1 106 ? -10.679 -12.707 15.017 1.00 97.19 106 GLY A O 1
ATOM 865 N N . VAL A 1 107 ? -10.559 -10.466 14.938 1.00 97.44 107 VAL A N 1
ATOM 866 C CA . VAL A 1 107 ? -10.470 -10.358 13.473 1.00 97.44 107 VAL A CA 1
ATOM 867 C C . VAL A 1 107 ? -9.055 -9.952 13.067 1.00 97.44 107 VAL A C 1
ATOM 869 O O . VAL A 1 107 ? -8.512 -8.969 13.573 1.00 97.44 107 VAL A O 1
ATOM 872 N N . HIS A 1 108 ? -8.447 -10.690 12.134 1.00 94.56 108 HIS A N 1
ATOM 873 C CA . HIS A 1 108 ? -7.144 -10.311 11.598 1.00 94.56 108 HIS A CA 1
ATOM 874 C C . HIS A 1 108 ? -7.266 -9.033 10.761 1.00 94.56 108 HIS A C 1
ATOM 876 O O . HIS A 1 108 ? -8.231 -8.842 10.018 1.00 94.56 108 HIS A O 1
ATOM 882 N N . VAL A 1 109 ? -6.275 -8.143 10.846 1.00 93.44 109 VAL A N 1
ATOM 883 C CA . VAL A 1 109 ? -6.360 -6.832 10.185 1.00 93.44 109 VAL A CA 1
ATOM 884 C C . VAL A 1 109 ? -6.498 -6.935 8.669 1.00 93.44 109 VAL A C 1
ATOM 886 O O . VAL A 1 109 ? -7.218 -6.142 8.074 1.00 93.44 109 VAL A O 1
ATOM 889 N N . VAL A 1 110 ? -5.883 -7.944 8.052 1.00 92.69 110 VAL A N 1
ATOM 890 C CA . VAL A 1 110 ? -6.006 -8.197 6.608 1.00 92.69 110 VAL A CA 1
ATOM 891 C C . VAL A 1 110 ? -7.443 -8.529 6.229 1.00 92.69 110 VAL A C 1
ATOM 893 O O . VAL A 1 110 ? -7.968 -7.940 5.289 1.00 92.69 110 VAL A O 1
ATOM 896 N N . ASP A 1 111 ? -8.100 -9.403 6.992 1.00 95.19 111 ASP A N 1
ATOM 897 C CA . ASP A 1 111 ? -9.485 -9.796 6.728 1.00 95.19 111 ASP A CA 1
ATOM 898 C C . ASP A 1 111 ? -10.429 -8.612 6.924 1.00 95.19 111 ASP A C 1
ATOM 900 O O . ASP A 1 111 ? -11.330 -8.386 6.118 1.00 95.19 111 ASP A O 1
ATOM 904 N N . HIS A 1 112 ? -10.190 -7.801 7.959 1.00 95.94 112 HIS A N 1
ATOM 905 C CA . HIS A 1 112 ? -10.962 -6.585 8.185 1.00 95.94 112 HIS A CA 1
ATOM 906 C C . HIS A 1 112 ? -10.784 -5.569 7.046 1.00 95.94 112 HIS A C 1
ATOM 908 O O . HIS A 1 112 ? -11.765 -4.998 6.558 1.00 95.94 112 HIS A O 1
ATOM 914 N N . VAL A 1 113 ? -9.545 -5.364 6.587 1.00 94.56 113 VAL A N 1
ATOM 915 C CA . VAL A 1 113 ? -9.252 -4.463 5.469 1.00 94.56 113 VAL A CA 1
ATOM 916 C C . VAL A 1 113 ? -9.924 -4.959 4.193 1.00 94.56 113 VAL A C 1
ATOM 918 O O . VAL A 1 113 ? -10.650 -4.196 3.563 1.00 94.56 113 VAL A O 1
ATOM 921 N N . ALA A 1 114 ? -9.734 -6.228 3.834 1.00 93.19 114 ALA A N 1
ATOM 922 C CA . ALA A 1 114 ? -10.254 -6.805 2.599 1.00 93.19 114 ALA A CA 1
ATOM 923 C C . ALA A 1 114 ? -11.786 -6.928 2.595 1.00 93.19 114 ALA A C 1
ATOM 925 O O . ALA A 1 114 ? -12.431 -6.613 1.597 1.00 93.19 114 ALA A O 1
ATOM 926 N N . GLY A 1 115 ? -12.374 -7.372 3.706 1.00 94.19 115 GLY A N 1
ATOM 927 C CA . GLY A 1 115 ? -13.795 -7.701 3.793 1.00 94.19 115 GLY A CA 1
ATOM 928 C C . GLY A 1 115 ? -14.702 -6.549 4.217 1.00 94.19 115 GLY A C 1
ATOM 929 O O . GLY A 1 115 ? -15.914 -6.644 4.048 1.00 94.19 115 GLY A O 1
ATOM 930 N N . THR A 1 116 ? -14.170 -5.472 4.801 1.00 94.88 116 THR A N 1
ATOM 931 C CA . THR A 1 116 ? -15.000 -4.396 5.377 1.00 94.88 116 THR A CA 1
ATOM 932 C C . THR A 1 116 ? -14.492 -3.008 5.022 1.00 94.88 116 THR A C 1
ATOM 934 O O . THR A 1 116 ? -15.237 -2.207 4.451 1.00 94.88 116 THR A O 1
ATOM 937 N N . TRP A 1 117 ? -13.228 -2.708 5.316 1.00 94.31 117 TRP A N 1
ATOM 938 C CA . TRP A 1 117 ? -12.706 -1.360 5.109 1.00 94.31 117 TRP A CA 1
ATOM 939 C C . TRP A 1 117 ? -12.628 -0.995 3.617 1.00 94.31 117 TRP A C 1
ATOM 941 O O . TRP A 1 117 ? -13.252 -0.029 3.188 1.00 94.31 117 TRP A O 1
ATOM 951 N N . LEU A 1 118 ? -11.944 -1.797 2.792 1.00 92.06 118 LEU A N 1
ATOM 952 C CA . LEU A 1 118 ? -11.773 -1.530 1.356 1.00 92.06 118 LEU A CA 1
ATOM 953 C C . LEU A 1 118 ? -13.096 -1.444 0.575 1.00 92.06 118 LEU A C 1
ATOM 955 O O . LEU A 1 118 ? -13.209 -0.545 -0.270 1.00 92.06 118 LEU A O 1
ATOM 959 N N . PRO A 1 119 ? -14.092 -2.324 0.810 1.00 91.88 119 PRO A N 1
ATOM 960 C CA . PRO A 1 119 ? -15.400 -2.218 0.164 1.00 91.88 119 PRO A CA 1
ATOM 961 C C . PRO A 1 119 ? -16.176 -0.950 0.532 1.00 91.88 119 PRO A C 1
ATOM 963 O O . PRO A 1 119 ? -16.926 -0.442 -0.296 1.00 91.88 119 PRO A O 1
ATOM 966 N N . SER A 1 120 ? -16.006 -0.440 1.756 1.00 92.25 120 SER A N 1
ATOM 967 C CA . SER A 1 120 ? -16.740 0.731 2.256 1.00 92.25 120 SER A CA 1
ATOM 968 C C . SER A 1 120 ? -16.020 2.064 2.026 1.00 92.25 120 SER A C 1
ATOM 970 O O . SER A 1 120 ? -16.655 3.119 2.061 1.00 92.25 120 SER A O 1
ATOM 972 N N . ALA A 1 121 ? -14.709 2.034 1.773 1.00 89.81 121 ALA A N 1
ATOM 973 C CA . ALA A 1 121 ? -13.906 3.233 1.592 1.00 89.81 121 ALA A CA 1
ATOM 974 C C . ALA A 1 121 ? -14.371 4.060 0.370 1.00 89.81 121 ALA A C 1
ATOM 976 O O . ALA A 1 121 ? -14.543 3.501 -0.723 1.00 89.81 121 ALA A O 1
ATOM 977 N N . PRO A 1 122 ? -14.531 5.392 0.502 1.00 87.88 122 PRO A N 1
ATOM 978 C CA . PRO A 1 122 ? -14.883 6.261 -0.617 1.00 87.88 122 PRO A CA 1
ATOM 979 C C . PRO A 1 122 ? -13.917 6.115 -1.796 1.00 87.88 122 PRO A C 1
ATOM 981 O O . PRO A 1 122 ? -12.722 5.879 -1.618 1.00 87.88 122 PRO A O 1
ATOM 984 N N . ARG A 1 123 ? -14.438 6.264 -3.018 1.00 86.62 123 ARG A N 1
ATOM 985 C CA . ARG A 1 123 ? -13.630 6.281 -4.243 1.00 86.62 123 ARG A CA 1
ATOM 986 C C . ARG A 1 123 ? -13.395 7.728 -4.712 1.00 86.62 123 ARG A C 1
ATOM 988 O O . ARG A 1 123 ? -14.286 8.557 -4.524 1.00 86.62 123 ARG A O 1
ATOM 995 N N . PRO A 1 124 ? -12.244 8.028 -5.342 1.00 83.75 124 PRO A N 1
ATOM 996 C CA . PRO A 1 124 ? -11.129 7.114 -5.612 1.00 83.75 124 PRO A CA 1
ATOM 997 C C . PRO A 1 124 ? -10.324 6.792 -4.338 1.00 83.75 124 PRO A C 1
ATOM 999 O O . PRO A 1 124 ? -10.184 7.643 -3.464 1.00 83.75 124 PRO A O 1
ATOM 1002 N N . LEU A 1 125 ? -9.834 5.547 -4.231 1.00 80.81 125 LEU A N 1
ATOM 1003 C CA . LEU A 1 125 ? -9.037 5.082 -3.080 1.00 80.81 125 LEU A CA 1
ATOM 1004 C C . LEU A 1 125 ? -7.705 5.824 -2.972 1.00 80.81 125 LEU A C 1
ATOM 1006 O O . LEU A 1 125 ? -7.275 6.186 -1.885 1.00 80.81 125 LEU A O 1
ATOM 1010 N N . VAL A 1 126 ? -7.067 6.032 -4.118 1.00 76.75 126 VAL A N 1
ATOM 1011 C CA . VAL A 1 126 ? -5.824 6.781 -4.261 1.00 76.75 126 VAL A CA 1
ATOM 1012 C C . VAL A 1 126 ? -6.173 8.048 -5.023 1.00 76.75 126 VAL A C 1
ATOM 1014 O O . VAL A 1 126 ? -6.866 7.984 -6.040 1.00 76.75 126 VAL A O 1
ATOM 1017 N N . ARG A 1 127 ? -5.733 9.200 -4.520 1.00 67.94 127 ARG A N 1
ATOM 1018 C CA . ARG A 1 127 ? -5.816 10.465 -5.250 1.00 67.94 127 ARG A CA 1
ATOM 1019 C C . ARG A 1 127 ? -4.439 10.744 -5.825 1.00 67.94 127 ARG A C 1
ATOM 1021 O O . ARG A 1 127 ? -3.497 10.984 -5.075 1.00 67.94 127 ARG A O 1
ATOM 1028 N N . ASP A 1 128 ? -4.321 10.667 -7.144 1.00 57.06 128 ASP A N 1
ATOM 1029 C CA . ASP A 1 128 ? -3.085 11.024 -7.829 1.00 57.06 128 ASP A CA 1
ATOM 1030 C C . ASP A 1 128 ? -2.869 12.536 -7.710 1.00 57.06 128 ASP A C 1
ATOM 1032 O O . ASP A 1 128 ? -3.430 13.321 -8.473 1.00 57.06 128 ASP A O 1
ATOM 1036 N N . LEU A 1 129 ? -2.024 12.953 -6.764 1.00 50.38 129 LEU A N 1
ATOM 1037 C CA . LEU A 1 129 ? -1.634 14.361 -6.591 1.00 50.38 129 LEU A CA 1
ATOM 1038 C C . LEU A 1 129 ? -0.984 14.952 -7.863 1.00 50.38 129 LEU A C 1
ATOM 1040 O O . LEU A 1 129 ? -1.001 16.162 -8.082 1.00 50.38 129 LEU A O 1
ATOM 1044 N N . GLU A 1 130 ? -0.434 14.101 -8.736 1.00 45.53 130 GLU A N 1
ATOM 1045 C CA . GLU A 1 130 ? 0.182 14.512 -10.004 1.00 45.53 130 GLU A CA 1
ATOM 1046 C C . GLU A 1 130 ? -0.858 14.909 -11.078 1.00 45.53 130 GLU A C 1
ATOM 1048 O O . GLU A 1 130 ? -0.566 15.765 -11.914 1.00 4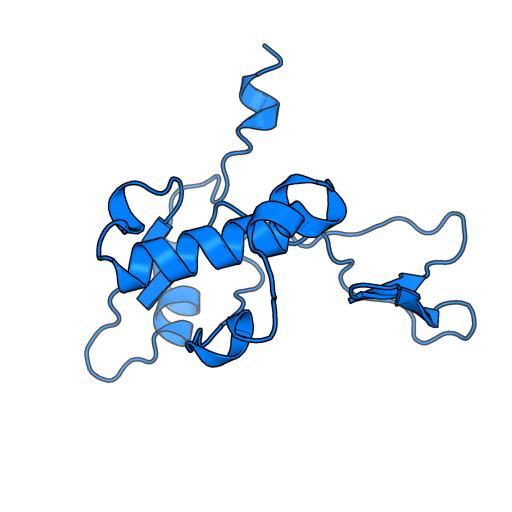5.53 130 GLU A O 1
ATOM 1053 N N . LEU A 1 131 ? -2.087 14.374 -11.034 1.00 41.22 131 LEU A N 1
ATOM 1054 C CA . LEU A 1 131 ? -3.153 14.745 -11.979 1.00 41.22 131 LEU A CA 1
ATOM 1055 C C . LEU A 1 131 ? -3.805 16.092 -11.634 1.00 41.22 131 LEU A C 1
ATOM 1057 O O . LEU A 1 131 ? -4.209 16.819 -12.537 1.00 41.22 131 LEU A O 1
ATOM 1061 N N . GLU A 1 132 ? -3.852 16.466 -10.354 1.00 35.31 132 GLU A N 1
ATOM 1062 C CA . GLU A 1 132 ? -4.420 17.752 -9.913 1.00 35.31 132 GLU A CA 1
ATOM 1063 C C . GLU A 1 132 ? -3.507 18.950 -10.239 1.00 35.31 132 GLU A C 1
ATOM 1065 O O . GLU A 1 132 ? -3.978 20.077 -10.361 1.00 35.31 132 GLU A O 1
ATOM 1070 N N . SER A 1 133 ? -2.212 18.705 -10.465 1.00 36.94 133 SER A N 1
ATOM 1071 C CA . SER A 1 133 ? -1.211 19.735 -10.793 1.00 36.94 133 SER A CA 1
ATOM 1072 C C . SER A 1 133 ? -1.174 20.123 -12.281 1.00 36.94 133 SER A C 1
ATOM 1074 O O . SER A 1 133 ? -0.373 20.969 -12.676 1.00 36.94 133 SER A O 1
ATOM 1076 N N . SER A 1 134 ? -1.999 19.480 -13.115 1.00 34.75 134 SER A N 1
ATOM 1077 C CA . SER A 1 134 ? -2.034 19.672 -14.574 1.00 34.75 134 SER A CA 1
ATOM 1078 C C . SER A 1 134 ? -3.307 20.378 -15.068 1.00 34.75 134 SER A C 1
ATOM 1080 O O . SER A 1 134 ? -3.646 20.260 -16.247 1.00 34.75 134 SER A O 1
ATOM 1082 N N . THR A 1 135 ? -4.000 21.110 -14.188 1.00 35.66 135 THR A N 1
ATOM 1083 C CA . THR A 1 135 ? -5.197 21.911 -14.517 1.00 35.66 135 THR A CA 1
ATOM 1084 C C . THR A 1 135 ? -4.966 23.394 -14.290 1.00 35.66 135 THR A C 1
ATOM 1086 O O . THR A 1 135 ? -4.363 23.736 -13.249 1.00 35.66 135 THR A O 1
#

Secondary structure (DSSP, 8-state):
-EEE-S----SPP----STT-EEEE-SS-EEEEPPTTPPP-PPPTTS--------THHHHT-S-GGGGGS-GGGHHHHHHHHHHHHHHTT-GGGSTTEEE--PPTT--HHHHIIIIIHHHSPSPSS--HHHHTT-

Sequence (135 aa):
AHLDLGLHNVEHYGHAVLPDYAYVKAFEWEFLRFPAGVPNYNLPPGVCVEVKHLDEDEFAHWTDPSAFATSSRTRRKRREFAVFRGLQEGSWESLDSIHRIEAPPGVHVVDHVAGTWLPSAPRPLVRDLELESST